Protein AF-A0A0C3E3M0-F1 (afdb_monomer)

Radius of gyration: 19.46 Å; Cα contacts (8 Å, |Δi|>4): 30; chains: 1; bounding box: 26×22×58 Å

pLDDT: mean 73.96, std 10.35, range [44.31, 90.75]

Sequence (58 aa):
LQEAIHCFLYDQVNPDAEIPGDHVDLHLCPLFQGKVWVFHSAAAMFCAPSDQPGIEGM

Mean predicted aligned error: 12.84 Å

Solvent-accessible surface area (backbone atoms only — not comparable to full-atom values): 4100 Å² total; per-residue (Å²): 111,71,65,59,51,24,19,53,51,32,40,70,75,40,78,84,52,94,67,56,30,88,81,46,60,74,88,77,30,61,86,80,88,70,88,85,80,87,75,86,86,72,85,82,81,85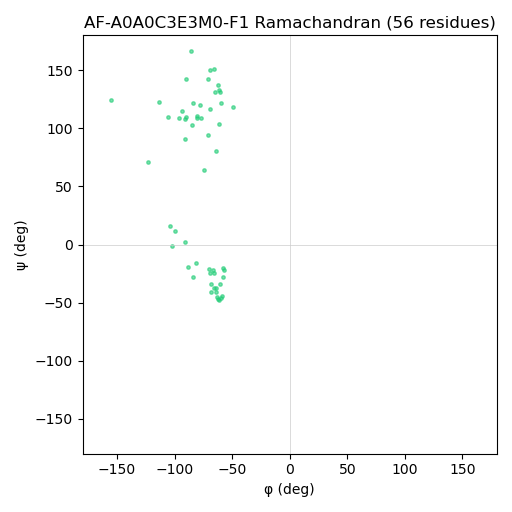,74,54,93,82,65,64,78,73,87,74,83,130

Structure (mmCIF, N/CA/C/O backbone):
data_AF-A0A0C3E3M0-F1
#
_entry.id   AF-A0A0C3E3M0-F1
#
loop_
_atom_site.group_PDB
_atom_site.id
_atom_site.type_symbol
_atom_site.label_atom_id
_atom_site.label_alt_id
_atom_site.label_comp_id
_atom_site.label_asym_id
_atom_site.label_entity_id
_atom_site.label_seq_id
_atom_site.pdbx_PDB_ins_code
_atom_site.Cartn_x
_atom_site.Cartn_y
_atom_site.Cartn_z
_atom_site.occupancy
_atom_site.B_iso_or_equiv
_atom_site.auth_seq_id
_atom_site.auth_comp_id
_atom_site.auth_asym_id
_atom_site.auth_atom_id
_atom_site.pdbx_PDB_model_num
ATOM 1 N N . LEU A 1 1 ? -8.958 10.637 3.200 1.00 64.06 1 LEU A N 1
ATOM 2 C CA . LEU A 1 1 ? -8.833 9.183 3.491 1.00 64.06 1 LEU A CA 1
ATOM 3 C C . LEU A 1 1 ? -8.915 8.356 2.213 1.00 64.06 1 LEU A C 1
ATOM 5 O O . LEU A 1 1 ? -7.991 7.606 1.953 1.00 64.06 1 LEU A O 1
ATOM 9 N N . GLN A 1 2 ? -9.976 8.500 1.414 1.00 71.88 2 GLN A N 1
ATOM 10 C CA . GLN A 1 2 ? -10.137 7.733 0.173 1.00 71.88 2 GLN A CA 1
ATOM 11 C C . GLN A 1 2 ? -9.051 8.046 -0.871 1.00 71.88 2 GLN A C 1
ATOM 13 O O . GLN A 1 2 ? -8.491 7.127 -1.451 1.00 71.88 2 GLN A O 1
ATOM 18 N N . GLU A 1 3 ? -8.675 9.316 -1.023 1.00 75.81 3 GLU A N 1
ATOM 19 C CA . GLU A 1 3 ? -7.582 9.748 -1.913 1.00 75.81 3 GLU A CA 1
ATOM 20 C C . GLU A 1 3 ? -6.240 9.129 -1.500 1.00 75.81 3 GLU A C 1
ATOM 22 O O . GLU A 1 3 ? -5.574 8.500 -2.309 1.00 75.81 3 GLU A O 1
ATOM 27 N N . ALA A 1 4 ? -5.901 9.177 -0.208 1.00 79.56 4 ALA A N 1
ATOM 28 C CA . ALA A 1 4 ? -4.674 8.570 0.312 1.00 79.56 4 ALA A CA 1
ATOM 29 C C . ALA A 1 4 ? -4.612 7.048 0.079 1.00 79.56 4 ALA A C 1
ATOM 31 O O . ALA A 1 4 ? -3.542 6.500 -0.164 1.00 79.56 4 ALA A O 1
ATOM 32 N N . ILE A 1 5 ? -5.758 6.359 0.125 1.00 81.88 5 ILE A N 1
ATOM 33 C CA . ILE A 1 5 ? -5.843 4.928 -0.198 1.00 81.88 5 ILE A CA 1
ATOM 34 C C . ILE A 1 5 ? -5.581 4.696 -1.685 1.00 81.88 5 ILE A C 1
ATOM 36 O O . ILE A 1 5 ? -4.885 3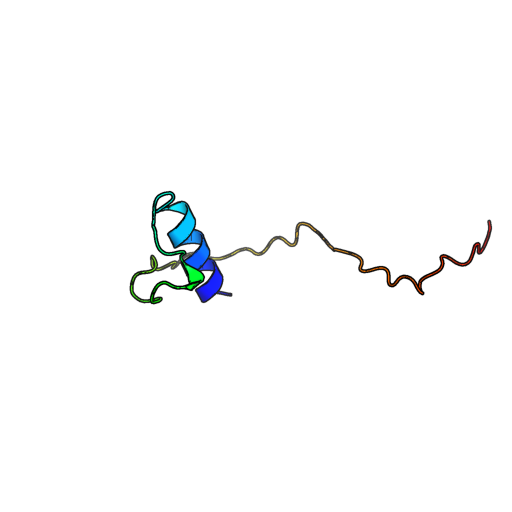.752 -2.037 1.00 81.88 5 ILE A O 1
ATOM 40 N N . HIS A 1 6 ? -6.119 5.552 -2.551 1.00 81.81 6 HIS A N 1
ATOM 41 C CA . HIS A 1 6 ? -5.902 5.470 -3.992 1.00 81.81 6 HIS A CA 1
ATOM 42 C C . HIS A 1 6 ? -4.423 5.680 -4.345 1.00 81.81 6 HIS A C 1
ATOM 44 O O . HIS A 1 6 ? -3.868 4.876 -5.091 1.00 81.81 6 HIS A O 1
ATOM 50 N N . CYS A 1 7 ? -3.776 6.686 -3.752 1.00 84.62 7 CYS A N 1
ATOM 51 C CA . CYS A 1 7 ? -2.346 6.944 -3.931 1.00 84.62 7 CYS A CA 1
ATOM 52 C C . CYS A 1 7 ? -1.497 5.775 -3.411 1.00 84.62 7 CYS A C 1
ATOM 54 O O . CYS A 1 7 ? -0.649 5.258 -4.130 1.00 84.62 7 CYS A O 1
ATOM 56 N N . PHE A 1 8 ? -1.791 5.282 -2.203 1.00 84.06 8 PHE A N 1
ATOM 57 C CA . PHE A 1 8 ? -1.091 4.130 -1.632 1.00 84.06 8 PHE A CA 1
ATOM 58 C C . PHE A 1 8 ? -1.222 2.876 -2.507 1.00 84.06 8 PHE A C 1
ATOM 60 O O . PHE A 1 8 ? -0.243 2.173 -2.741 1.00 84.06 8 PHE A O 1
ATOM 67 N N . LEU A 1 9 ? -2.424 2.583 -3.012 1.00 83.69 9 LEU A N 1
ATOM 68 C CA . LEU A 1 9 ? -2.641 1.447 -3.909 1.00 83.69 9 LEU A CA 1
ATOM 69 C C . LEU A 1 9 ? -1.918 1.629 -5.244 1.00 83.69 9 LEU A C 1
ATOM 71 O O . LEU A 1 9 ? -1.394 0.655 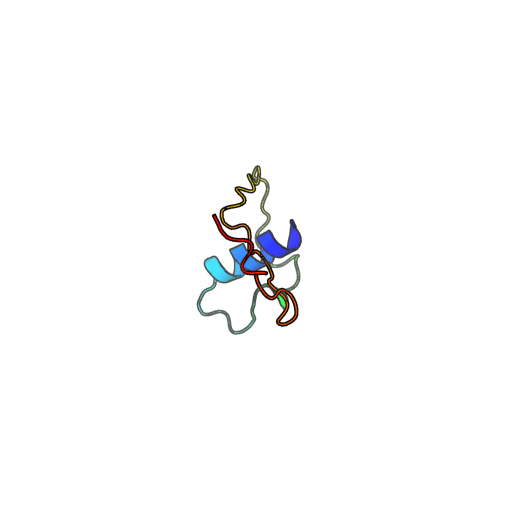-5.776 1.00 83.69 9 LEU A O 1
ATOM 75 N N . TYR A 1 10 ? -1.870 2.853 -5.772 1.00 86.81 10 TYR A N 1
ATOM 76 C CA . TYR A 1 10 ? -1.113 3.161 -6.979 1.00 86.81 10 TYR A CA 1
ATOM 77 C C . TYR A 1 10 ? 0.379 2.841 -6.801 1.00 86.81 10 TYR A C 1
ATOM 79 O O . TYR A 1 10 ? 0.945 2.150 -7.649 1.00 86.81 10 TYR A O 1
ATOM 87 N N . ASP A 1 11 ? 0.972 3.249 -5.676 1.00 87.06 11 ASP A N 1
ATOM 88 C CA . ASP A 1 11 ? 2.380 2.983 -5.351 1.00 87.06 11 ASP A CA 1
ATOM 89 C C . ASP A 1 11 ? 2.668 1.482 -5.182 1.00 87.06 11 ASP A C 1
ATOM 91 O O . ASP A 1 11 ? 3.706 0.986 -5.611 1.00 87.06 11 ASP A O 1
ATOM 95 N N . GLN A 1 12 ? 1.738 0.726 -4.588 1.00 85.00 12 GLN A N 1
ATOM 96 C CA . GLN A 1 12 ? 1.878 -0.729 -4.435 1.00 85.00 12 GLN A CA 1
ATOM 97 C C . GLN A 1 12 ? 1.802 -1.480 -5.773 1.00 85.00 12 GLN A C 1
ATOM 99 O O . GLN A 1 12 ? 2.445 -2.515 -5.937 1.00 85.00 12 GLN A O 1
ATOM 104 N N . VAL A 1 13 ? 0.989 -0.995 -6.716 1.00 86.06 13 VAL A N 1
ATOM 105 C CA . VAL A 1 13 ? 0.787 -1.639 -8.025 1.00 86.06 13 VAL A CA 1
ATOM 106 C C . VAL A 1 13 ? 1.873 -1.240 -9.027 1.00 86.06 13 VAL A C 1
ATOM 108 O O . VAL A 1 13 ? 2.197 -2.034 -9.909 1.00 86.06 13 VAL A O 1
ATOM 111 N N . ASN A 1 14 ? 2.463 -0.050 -8.880 1.00 86.19 14 ASN A N 1
ATOM 112 C CA . ASN A 1 14 ? 3.488 0.480 -9.778 1.00 86.19 14 ASN A CA 1
ATOM 113 C C . ASN A 1 14 ? 4.776 0.823 -9.003 1.00 86.19 14 ASN A C 1
ATOM 115 O O . ASN A 1 14 ? 5.100 2.000 -8.846 1.00 86.19 14 ASN A O 1
ATOM 119 N N . PRO A 1 15 ? 5.535 -0.183 -8.531 1.00 84.38 15 PRO A N 1
ATOM 120 C CA . PRO A 1 15 ? 6.724 0.044 -7.704 1.00 84.38 15 PRO A CA 1
ATOM 121 C C . PRO A 1 15 ? 7.862 0.766 -8.443 1.00 84.38 15 PRO A C 1
ATOM 123 O O . PRO A 1 15 ? 8.678 1.426 -7.807 1.00 84.38 15 PRO A O 1
ATOM 126 N N . ASP A 1 16 ? 7.902 0.661 -9.773 1.00 90.75 16 ASP A N 1
ATOM 127 C CA . ASP A 1 16 ? 8.907 1.298 -10.632 1.00 90.75 16 ASP A CA 1
ATOM 128 C C . ASP A 1 16 ? 8.392 2.595 -11.288 1.00 90.75 16 ASP A C 1
ATOM 130 O O . ASP A 1 16 ? 9.002 3.101 -12.231 1.00 90.75 16 ASP A O 1
ATOM 134 N N . ALA A 1 17 ? 7.242 3.124 -10.851 1.00 84.81 17 ALA A N 1
ATOM 135 C CA . ALA A 1 17 ? 6.715 4.363 -11.407 1.00 84.81 17 ALA A CA 1
ATOM 136 C C . ALA A 1 17 ? 7.641 5.544 -11.088 1.00 84.81 17 ALA A C 1
ATOM 138 O O . ALA A 1 17 ? 7.996 5.789 -9.938 1.00 84.81 17 ALA A O 1
ATOM 139 N N . GLU A 1 18 ? 7.971 6.334 -12.112 1.00 87.94 18 GLU A N 1
ATOM 140 C CA . GLU A 1 18 ? 8.747 7.571 -11.943 1.00 87.94 18 GLU A CA 1
ATOM 141 C C . GLU A 1 18 ? 7.978 8.642 -11.155 1.00 87.94 18 GLU A C 1
ATOM 143 O O . GLU A 1 18 ? 8.579 9.556 -10.590 1.00 87.94 18 GLU A O 1
ATOM 148 N N . ILE A 1 19 ? 6.644 8.534 -11.126 1.00 86.62 19 ILE A N 1
ATOM 149 C CA . ILE A 1 19 ? 5.749 9.487 -10.474 1.00 86.62 19 ILE A CA 1
ATOM 150 C C . ILE A 1 19 ? 5.070 8.791 -9.286 1.00 86.62 19 ILE A C 1
ATOM 152 O O . ILE A 1 19 ? 4.392 7.783 -9.499 1.00 86.62 19 ILE A O 1
ATOM 156 N N . PRO A 1 20 ? 5.206 9.325 -8.060 1.00 83.50 20 PRO A N 1
ATOM 157 C CA . PRO A 1 20 ? 4.530 8.789 -6.885 1.00 83.50 20 PRO A CA 1
ATOM 158 C C . PRO A 1 20 ? 3.017 9.021 -6.965 1.00 83.50 20 PRO A C 1
ATOM 160 O O . PRO A 1 20 ? 2.560 10.025 -7.514 1.00 83.50 20 PRO A O 1
ATOM 163 N N . GLY A 1 21 ? 2.237 8.128 -6.358 1.00 82.75 21 GLY A N 1
ATOM 164 C CA . GLY A 1 21 ? 0.775 8.137 -6.387 1.00 82.75 21 GLY A CA 1
ATOM 165 C C . GLY A 1 21 ? 0.148 9.424 -5.855 1.00 82.75 21 GLY A C 1
ATOM 166 O O . GLY A 1 21 ? -0.915 9.814 -6.317 1.00 82.75 21 GLY A O 1
ATOM 167 N N . ASP A 1 22 ? 0.827 10.131 -4.947 1.00 84.25 22 ASP A N 1
ATOM 168 C CA . ASP A 1 22 ? 0.393 11.438 -4.427 1.00 84.25 22 ASP A CA 1
ATOM 169 C C . ASP A 1 22 ? 0.484 12.579 -5.464 1.00 84.25 22 ASP A C 1
ATOM 171 O O . ASP A 1 22 ? -0.197 13.590 -5.342 1.00 84.25 22 ASP A O 1
ATOM 175 N N . HIS A 1 23 ? 1.307 12.413 -6.506 1.00 84.06 23 HIS A N 1
ATOM 176 C CA . HIS A 1 23 ? 1.465 13.373 -7.610 1.00 84.06 23 HIS A CA 1
ATOM 177 C C . HIS A 1 23 ? 0.728 12.941 -8.888 1.00 84.06 23 HIS A C 1
ATOM 179 O O . HIS A 1 23 ? 0.765 13.650 -9.896 1.00 84.06 23 HIS A O 1
ATOM 185 N N . VAL A 1 24 ? 0.077 11.778 -8.864 1.00 82.06 24 VAL A N 1
ATOM 186 C CA . VAL A 1 24 ? -0.713 11.244 -9.972 1.00 82.06 24 VAL A CA 1
ATOM 187 C C . VAL A 1 24 ? -2.160 11.709 -9.854 1.00 82.06 24 VAL A C 1
ATOM 189 O O . VAL A 1 24 ? -2.729 11.796 -8.768 1.00 82.06 24 VAL A O 1
ATOM 192 N N . ASP A 1 25 ? -2.771 12.010 -11.000 1.00 82.88 25 ASP A N 1
ATOM 193 C CA . ASP A 1 25 ? -4.185 12.363 -11.060 1.00 82.88 25 ASP A CA 1
ATOM 194 C C . ASP A 1 25 ? -5.045 11.202 -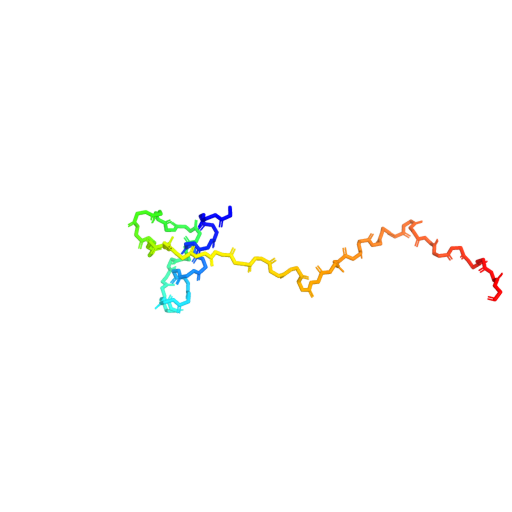10.53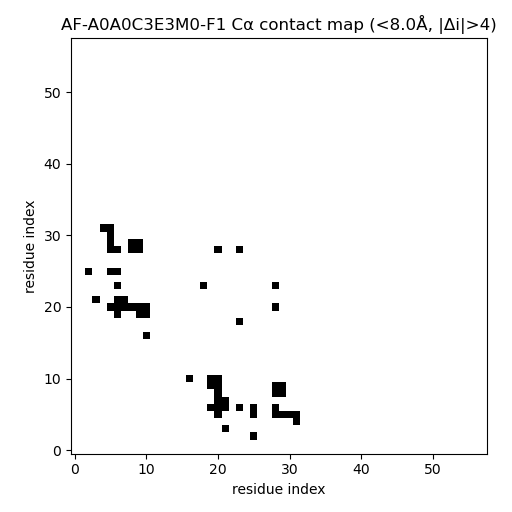0 1.00 82.88 25 ASP A C 1
ATOM 196 O O . ASP A 1 25 ? -4.884 10.053 -10.947 1.00 82.88 25 ASP A O 1
ATOM 200 N N . LEU A 1 26 ? -5.993 11.488 -9.635 1.00 75.69 26 LEU A N 1
ATOM 201 C CA . LEU A 1 26 ? -6.861 10.484 -9.007 1.00 75.69 26 LEU A CA 1
ATOM 202 C C . LEU A 1 26 ? -7.652 9.649 -10.024 1.00 75.69 26 LEU A C 1
ATOM 204 O O . LEU A 1 26 ? -8.068 8.536 -9.702 1.00 75.69 26 LEU A O 1
ATOM 208 N N . HIS A 1 27 ? -7.849 10.162 -11.242 1.00 78.56 27 HIS A N 1
ATOM 209 C CA . HIS A 1 27 ? -8.459 9.425 -12.350 1.00 78.56 27 HIS A CA 1
ATOM 210 C C . HIS A 1 27 ? -7.589 8.285 -12.899 1.00 78.56 27 HIS A C 1
ATOM 212 O O . HIS A 1 27 ? -8.123 7.342 -13.483 1.00 78.56 27 HIS A O 1
ATOM 218 N N . LEU A 1 28 ? -6.270 8.369 -12.726 1.00 73.88 28 LEU A N 1
ATOM 219 C CA . LEU A 1 28 ? -5.310 7.323 -13.082 1.00 73.88 28 LEU A CA 1
ATOM 220 C C . LEU A 1 28 ? -5.102 6.332 -11.931 1.00 73.88 28 LEU A C 1
ATOM 222 O O . LEU A 1 28 ? -4.655 5.207 -12.158 1.00 73.88 28 LEU A O 1
ATOM 226 N N . CYS A 1 29 ? -5.448 6.727 -10.704 1.00 78.06 29 CYS A N 1
ATOM 227 C CA . CYS A 1 29 ? -5.378 5.846 -9.553 1.00 78.06 29 CYS A CA 1
ATOM 228 C C . CYS A 1 29 ? -6.463 4.755 -9.613 1.00 78.06 29 CYS A C 1
ATOM 230 O O . CYS A 1 29 ? -7.607 5.013 -10.003 1.00 78.06 29 CYS A O 1
ATOM 232 N N . PRO A 1 30 ? -6.142 3.524 -9.183 1.00 76.69 30 PRO A N 1
ATOM 233 C CA . PRO A 1 30 ? -7.105 2.435 -9.172 1.00 76.69 30 PRO A CA 1
ATOM 234 C C . PRO A 1 30 ? -8.295 2.758 -8.258 1.00 76.69 30 PRO A C 1
ATOM 236 O O . PRO A 1 30 ? -8.137 3.185 -7.113 1.00 76.69 30 PRO A O 1
ATOM 239 N N . LEU A 1 31 ? -9.507 2.521 -8.766 1.00 76.25 31 LEU A N 1
ATOM 240 C CA . LEU A 1 31 ? -10.745 2.704 -8.011 1.00 76.25 31 LEU A CA 1
ATOM 241 C C . LEU A 1 31 ? -10.855 1.652 -6.905 1.00 76.25 31 LEU A C 1
ATOM 243 O O . LEU A 1 31 ? -10.994 0.459 -7.175 1.00 76.25 31 LEU A O 1
ATOM 247 N N . PHE A 1 32 ? -10.866 2.102 -5.652 1.00 73.50 32 PHE A N 1
ATOM 248 C CA . PHE A 1 32 ? -11.127 1.235 -4.511 1.00 73.50 32 PHE A CA 1
ATOM 249 C C . PHE A 1 32 ? -12.608 1.302 -4.105 1.00 73.50 32 PHE A C 1
ATOM 251 O O . PHE A 1 32 ? -13.066 2.296 -3.548 1.00 73.50 32 PHE A O 1
ATOM 258 N N . GLN A 1 33 ? -13.368 0.232 -4.363 1.00 72.56 33 GLN A N 1
ATOM 259 C CA . GLN A 1 33 ? -14.786 0.103 -3.964 1.00 72.56 33 GLN A CA 1
ATOM 260 C C . GLN A 1 33 ? -1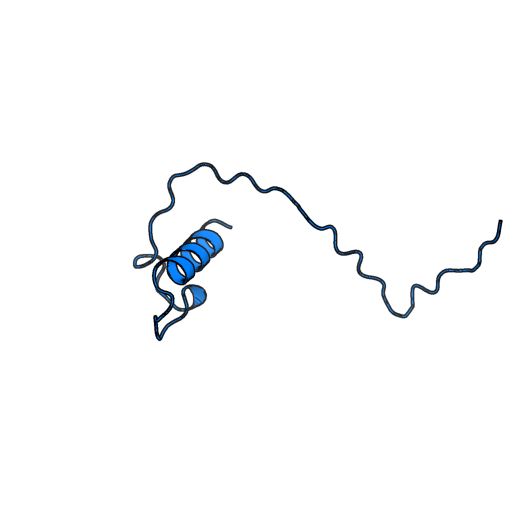5.004 -0.830 -2.751 1.00 72.56 33 GLN A C 1
ATOM 262 O O . GLN A 1 33 ? -16.121 -1.272 -2.485 1.00 72.56 33 GLN A O 1
ATOM 267 N N . GLY A 1 34 ? -13.943 -1.155 -2.006 1.00 73.69 34 GLY A N 1
ATOM 268 C CA . GLY A 1 34 ? -14.009 -2.031 -0.832 1.00 73.69 34 GLY A CA 1
ATOM 269 C C . GLY A 1 34 ? -14.372 -1.304 0.469 1.00 73.69 34 GLY A C 1
ATOM 270 O O . GLY A 1 34 ? -14.295 -0.081 0.572 1.00 73.69 34 GLY A O 1
ATOM 271 N N . LYS A 1 35 ? -14.724 -2.066 1.514 1.00 73.50 35 LYS A N 1
ATOM 272 C CA . LYS A 1 35 ? -14.806 -1.525 2.881 1.00 73.50 35 LYS A CA 1
ATOM 273 C C . LYS A 1 35 ? -13.402 -1.391 3.464 1.00 73.50 35 LYS A C 1
ATOM 275 O O . LYS A 1 35 ? -12.699 -2.388 3.616 1.00 73.50 35 LYS A O 1
ATOM 280 N N . VAL A 1 36 ? -13.028 -0.168 3.823 1.00 68.94 36 VAL A N 1
ATOM 281 C CA . VAL A 1 36 ? -11.797 0.120 4.566 1.00 68.94 36 VAL A CA 1
ATOM 282 C C . VAL A 1 36 ? -12.077 -0.080 6.049 1.00 68.94 36 VAL A C 1
ATOM 284 O O . VAL A 1 36 ? -12.946 0.586 6.612 1.00 68.94 36 VAL A O 1
ATOM 287 N N . TRP A 1 37 ? -11.329 -0.971 6.688 1.00 63.53 37 TRP A N 1
ATOM 288 C CA . TRP A 1 37 ? -11.341 -1.122 8.138 1.00 63.53 37 TRP A CA 1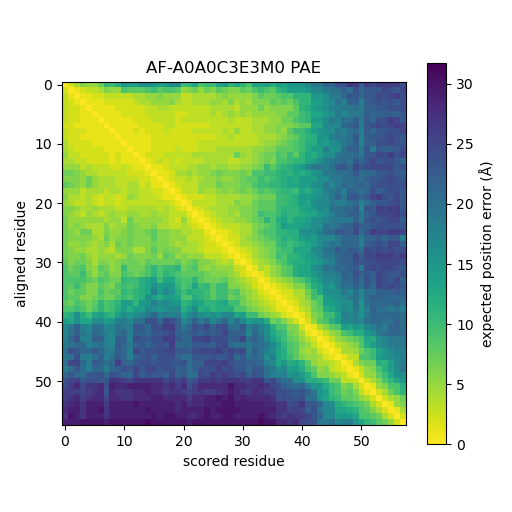
ATOM 289 C C . TRP A 1 37 ? -10.057 -0.513 8.685 1.00 63.53 37 TRP A C 1
ATOM 291 O O . TRP A 1 37 ? -8.967 -1.028 8.446 1.00 63.53 37 TRP A O 1
ATOM 301 N N . VAL A 1 38 ? -10.180 0.619 9.375 1.00 65.75 38 VAL A N 1
ATOM 302 C CA . VAL A 1 38 ? -9.033 1.306 9.973 1.00 65.75 38 VAL A CA 1
ATOM 303 C C . VAL A 1 38 ? -8.760 0.687 11.339 1.00 65.75 38 VAL A C 1
ATOM 305 O O . VAL A 1 38 ? -9.458 0.969 12.312 1.00 6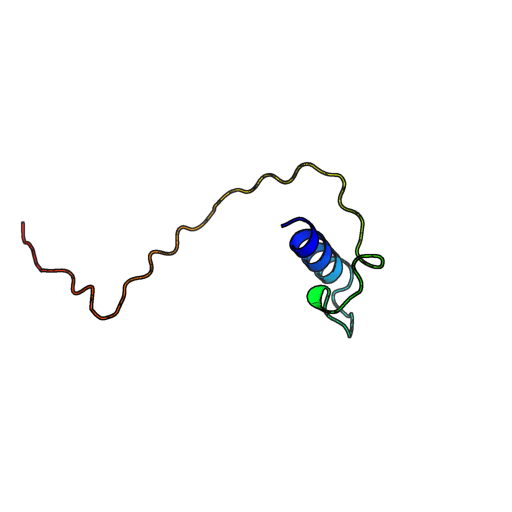5.75 38 VAL A O 1
ATOM 308 N N . PHE A 1 39 ? -7.733 -0.154 11.415 1.00 68.31 39 PHE A N 1
ATOM 309 C CA . PHE A 1 39 ? -7.201 -0.645 12.681 1.00 68.31 39 PHE A CA 1
ATOM 310 C C . PHE A 1 39 ? -6.100 0.314 13.135 1.00 68.31 39 PHE A C 1
ATOM 312 O O . PHE A 1 39 ? -5.035 0.375 12.526 1.00 68.31 39 PHE A O 1
ATOM 319 N N . HIS A 1 40 ? -6.363 1.100 14.179 1.00 64.44 40 HIS A N 1
ATOM 320 C CA . HIS A 1 40 ? -5.355 1.987 14.761 1.00 64.44 40 HIS A CA 1
ATOM 321 C C . HIS A 1 40 ? -4.311 1.131 15.491 1.00 64.44 40 HIS A C 1
ATOM 323 O O . HIS A 1 40 ? -4.522 0.738 16.634 1.00 64.44 40 HIS A O 1
ATOM 329 N N . SER A 1 41 ? -3.211 0.791 14.817 1.00 68.69 41 SER A N 1
ATOM 330 C CA . SER A 1 41 ? -2.185 -0.110 15.359 1.00 68.69 41 SER A CA 1
ATOM 331 C C . SER A 1 41 ? -1.056 0.593 16.118 1.00 68.69 41 SER A C 1
ATOM 333 O O . SER A 1 41 ? -0.149 -0.079 16.598 1.00 68.69 41 SER A O 1
ATOM 335 N N . ALA A 1 42 ? -1.092 1.917 16.274 1.00 67.44 42 ALA A N 1
ATOM 336 C CA . ALA A 1 42 ? -0.148 2.629 17.130 1.00 67.44 42 ALA A CA 1
ATOM 337 C C . ALA A 1 42 ? -0.741 3.954 17.620 1.00 67.44 42 ALA A C 1
ATOM 339 O O . ALA A 1 42 ? -1.136 4.800 16.820 1.00 67.44 42 ALA A O 1
ATOM 340 N N . ALA A 1 43 ? -0.771 4.142 18.939 1.00 65.25 43 ALA A N 1
ATOM 341 C CA . ALA A 1 43 ? -0.908 5.459 19.544 1.00 65.25 43 ALA A CA 1
ATOM 342 C C . ALA A 1 43 ? 0.507 6.015 19.744 1.00 65.25 43 ALA A C 1
ATOM 344 O O . ALA A 1 43 ? 1.264 5.498 20.564 1.00 65.25 43 ALA A O 1
ATOM 345 N N . ALA A 1 44 ? 0.890 7.034 18.976 1.00 62.81 44 ALA A N 1
ATOM 346 C CA . ALA A 1 44 ? 2.111 7.777 19.254 1.00 62.81 44 ALA A CA 1
ATOM 347 C C . ALA A 1 44 ? 1.806 8.780 20.372 1.00 62.81 44 ALA A C 1
ATOM 349 O O . ALA A 1 44 ? 1.038 9.721 20.174 1.00 62.81 44 ALA A O 1
ATOM 350 N N . MET A 1 45 ? 2.370 8.561 21.558 1.00 65.56 45 MET A N 1
ATOM 351 C CA . MET A 1 45 ? 2.330 9.554 22.626 1.00 65.56 45 MET A CA 1
ATOM 352 C C . MET A 1 45 ? 3.431 10.577 22.336 1.00 65.56 45 MET A C 1
ATOM 354 O O . MET A 1 45 ? 4.617 10.257 22.391 1.00 65.56 45 MET A O 1
ATOM 358 N N . PHE A 1 46 ? 3.038 11.786 21.939 1.00 68.94 46 PHE A N 1
ATOM 359 C CA . PHE A 1 46 ? 3.968 12.898 21.785 1.00 68.94 46 PHE A CA 1
ATOM 360 C C . PHE A 1 46 ? 4.306 13.436 23.177 1.00 68.94 46 PHE A C 1
ATOM 362 O O . PHE A 1 46 ? 3.448 14.043 23.811 1.00 68.94 46 PHE A O 1
ATOM 369 N N . CYS A 1 47 ? 5.532 13.199 23.645 1.00 65.56 47 CYS A N 1
ATOM 370 C CA . CYS A 1 47 ? 6.063 13.851 24.840 1.00 65.56 47 CYS A CA 1
ATOM 371 C C . CYS A 1 47 ? 6.841 15.093 24.402 1.00 65.56 47 CYS A C 1
ATOM 373 O O . CYS A 1 47 ? 7.865 14.984 23.719 1.00 65.56 47 CYS A O 1
ATOM 375 N N . ALA A 1 48 ? 6.361 16.276 24.776 1.00 79.25 48 ALA A N 1
ATOM 376 C CA . ALA A 1 48 ? 7.128 17.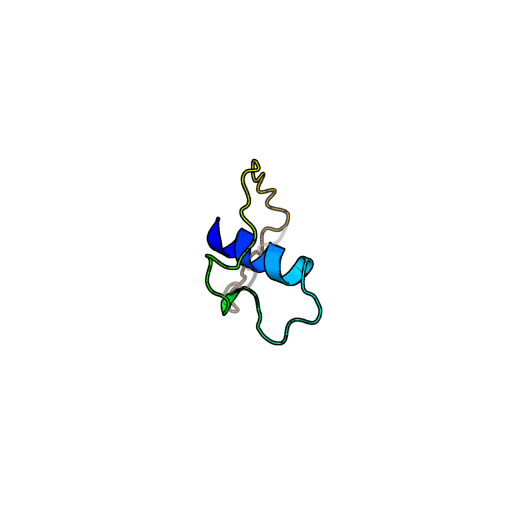498 24.625 1.00 79.25 48 ALA A CA 1
ATOM 377 C C . ALA A 1 48 ? 8.366 17.441 25.545 1.00 79.25 48 ALA A C 1
ATOM 379 O O . ALA A 1 48 ? 8.307 16.845 26.618 1.00 79.25 48 ALA A O 1
ATOM 380 N N . PRO A 1 49 ? 9.486 18.107 25.210 1.00 65.31 49 PRO A N 1
ATOM 381 C CA . PRO A 1 49 ? 10.669 18.157 26.083 1.00 65.31 49 PRO A CA 1
ATOM 382 C C . PRO A 1 49 ? 10.388 18.745 27.479 1.00 65.31 49 PRO A C 1
ATOM 384 O O . PRO A 1 49 ? 11.165 18.548 28.410 1.00 65.31 49 PRO A O 1
ATOM 387 N N . SER A 1 50 ? 9.292 19.498 27.602 1.00 66.06 50 SER A N 1
ATOM 388 C CA . SER A 1 50 ? 8.778 20.094 28.839 1.00 66.06 50 SER A CA 1
ATOM 389 C C . SER A 1 50 ? 7.961 19.125 29.691 1.00 66.06 50 SER A C 1
ATOM 391 O O . SER A 1 50 ? 7.752 19.413 30.868 1.00 66.06 50 SER A O 1
ATOM 393 N N . ASP A 1 51 ? 7.528 17.995 29.124 1.00 66.69 51 ASP A N 1
ATOM 394 C CA . ASP A 1 51 ? 6.906 16.890 29.851 1.00 66.69 51 ASP A CA 1
ATOM 395 C C . ASP A 1 51 ? 8.010 16.146 30.612 1.00 66.69 51 ASP A C 1
ATOM 397 O O . ASP A 1 51 ? 8.355 14.999 30.328 1.00 66.69 51 ASP A O 1
ATOM 401 N N . GLN A 1 52 ? 8.635 16.837 31.567 1.00 62.81 52 GLN A N 1
ATOM 402 C CA . GLN A 1 52 ? 9.438 16.180 32.579 1.00 62.81 52 GLN A CA 1
ATOM 403 C C . GLN A 1 52 ? 8.497 15.230 33.322 1.00 62.81 52 GLN A C 1
ATOM 405 O O . GLN A 1 52 ? 7.509 15.702 33.892 1.00 62.81 52 GLN A O 1
ATOM 410 N N . PRO A 1 53 ? 8.770 13.913 33.356 1.00 58.84 53 PRO A N 1
ATOM 411 C CA . PRO A 1 53 ? 8.123 13.067 34.332 1.00 58.84 53 PRO A CA 1
ATOM 412 C C . PRO A 1 53 ? 8.568 13.608 35.686 1.00 58.84 53 PRO A C 1
ATOM 414 O O . PRO A 1 53 ? 9.720 13.442 36.094 1.00 58.84 53 PRO A O 1
ATOM 417 N N . GLY A 1 54 ? 7.668 14.331 36.355 1.00 57.59 54 GLY A N 1
ATOM 418 C CA . GLY A 1 54 ? 7.795 14.546 37.780 1.00 57.59 54 GLY A CA 1
ATOM 419 C C . GLY A 1 54 ? 8.028 13.168 38.373 1.00 57.59 54 GLY A C 1
ATOM 420 O O . GLY A 1 54 ? 7.224 12.260 38.167 1.00 57.59 54 GLY A O 1
ATOM 421 N N . ILE A 1 55 ? 9.178 12.987 39.014 1.00 60.34 55 ILE A N 1
ATOM 422 C CA . ILE A 1 55 ? 9.421 11.849 39.889 1.00 60.34 55 ILE A CA 1
ATOM 423 C C . ILE A 1 55 ? 8.423 12.029 41.035 1.00 60.34 55 ILE A C 1
ATOM 425 O O . ILE A 1 55 ? 8.742 12.596 42.074 1.00 60.34 55 ILE A O 1
ATOM 429 N N . GLU A 1 56 ? 7.175 11.642 40.807 1.00 53.09 56 GLU A N 1
ATOM 430 C CA . GLU A 1 56 ? 6.205 11.432 41.860 1.00 53.09 56 GLU A CA 1
ATOM 431 C C . GLU A 1 56 ? 6.354 9.963 42.226 1.00 53.09 56 GLU A C 1
ATOM 433 O O . GLU A 1 56 ? 5.847 9.059 41.565 1.00 53.09 56 GLU A O 1
ATOM 438 N N . GLY A 1 57 ? 7.234 9.738 43.198 1.00 55.28 57 GLY A N 1
ATOM 439 C CA . GLY A 1 57 ? 7.483 8.416 43.732 1.00 55.28 57 GLY A CA 1
ATOM 440 C C . GLY A 1 57 ? 6.229 7.843 44.381 1.00 55.28 57 GLY A C 1
ATOM 441 O O . GLY A 1 57 ? 5.550 8.532 45.137 1.00 55.28 57 GLY A O 1
ATOM 442 N N . MET A 1 58 ? 5.980 6.565 44.111 1.00 44.31 58 MET A N 1
ATOM 443 C CA . MET A 1 58 ? 6.046 5.465 45.080 1.00 44.31 58 MET A CA 1
ATOM 444 C C . MET A 1 58 ? 6.151 4.145 44.319 1.00 44.31 58 MET A C 1
ATOM 446 O O . MET A 1 58 ? 5.350 3.937 43.384 1.00 44.31 58 MET A O 1
#

Organism: NCBI:txid1036808

Secondary structure (DSSP, 8-state):
-HHHHHHHHHHHH-TT-SS-GGGS-TTTSPP--SPP------------TT--------

Foldseek 3Di:
DQLVVQQVQVCVVCVPDPDGSVRDDSVPGDDDPDDDDDDPPDDDDDDDPVPDPPCPDD